Protein AF-A0A183NUN8-F1 (af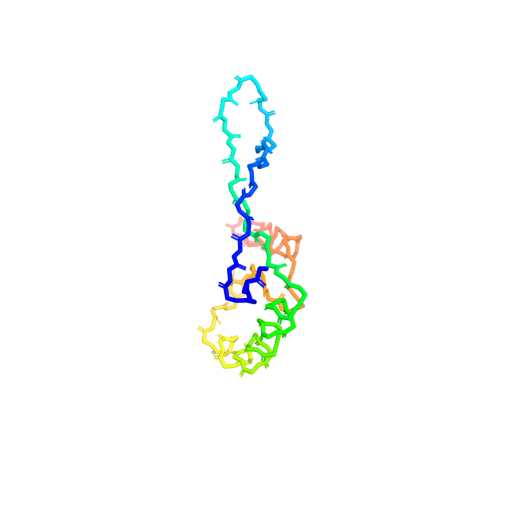db_monomer)

Radius of gyration: 18.59 Å; Cα contacts (8 Å, |Δi|>4): 48; chains: 1; bounding box: 41×39×44 Å

Organism: NCBI:txid31246

Structure (mmCIF, N/CA/C/O backbone):
data_AF-A0A183NUN8-F1
#
_entry.id   AF-A0A183NUN8-F1
#
loop_
_atom_site.group_PDB
_atom_site.id
_atom_site.type_symbol
_atom_site.label_atom_id
_atom_site.label_alt_id
_atom_site.label_comp_id
_atom_site.label_asym_id
_atom_site.label_entity_id
_atom_site.label_seq_id
_atom_site.pdbx_PDB_ins_code
_atom_site.Cartn_x
_atom_site.Cartn_y
_atom_site.Cartn_z
_atom_site.occupancy
_atom_site.B_iso_or_equiv
_atom_site.auth_seq_id
_atom_site.auth_comp_id
_atom_site.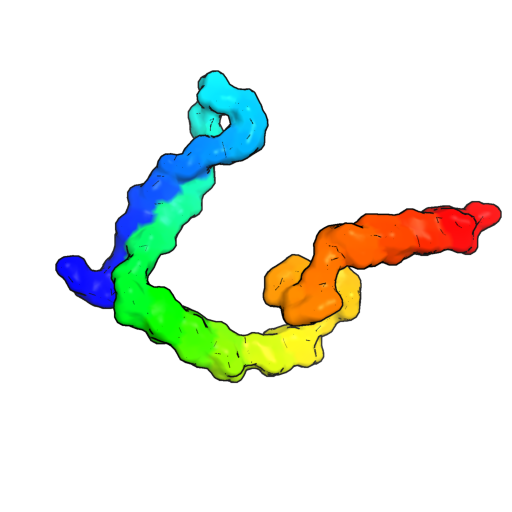auth_asym_id
_atom_site.auth_atom_id
_atom_site.pdbx_PDB_model_num
ATOM 1 N N . MET A 1 1 ? 19.021 3.131 -16.986 1.00 65.62 1 MET A N 1
ATOM 2 C CA . MET A 1 1 ? 18.581 2.628 -15.671 1.00 65.62 1 MET A CA 1
ATOM 3 C C . MET A 1 1 ? 18.134 1.206 -15.856 1.00 65.62 1 MET A C 1
ATOM 5 O O . MET A 1 1 ? 17.321 0.958 -16.744 1.00 65.62 1 MET A O 1
ATOM 9 N N . ASP A 1 2 ? 18.689 0.300 -15.064 1.00 88.56 2 ASP A N 1
ATOM 10 C CA . ASP A 1 2 ? 18.179 -1.064 -14.999 1.00 88.56 2 ASP A CA 1
ATOM 11 C C . ASP A 1 2 ? 16.772 -1.035 -14.368 1.00 88.56 2 ASP A C 1
ATOM 13 O O . ASP A 1 2 ? 16.488 -0.227 -13.484 1.00 88.56 2 ASP A O 1
ATOM 17 N N . TRP A 1 3 ? 15.854 -1.884 -14.827 1.00 90.75 3 TRP A N 1
ATOM 18 C CA . TRP A 1 3 ? 14.480 -1.929 -14.309 1.00 90.75 3 TRP A CA 1
ATOM 19 C C . TRP A 1 3 ? 14.415 -2.419 -12.857 1.00 90.75 3 TRP A C 1
ATOM 21 O O . TRP A 1 3 ? 13.404 -2.203 -12.185 1.00 90.75 3 TRP A O 1
ATOM 31 N N . LYS A 1 4 ? 15.500 -3.045 -12.390 1.00 88.56 4 LYS A N 1
ATOM 32 C CA . LYS A 1 4 ? 15.727 -3.485 -11.011 1.00 88.56 4 LYS A CA 1
ATOM 33 C C . LYS A 1 4 ? 16.162 -2.354 -10.074 1.00 88.56 4 LYS A C 1
ATOM 35 O O . LYS A 1 4 ? 16.125 -2.532 -8.860 1.00 88.56 4 LYS A O 1
ATOM 40 N N . GLU A 1 5 ? 16.567 -1.205 -10.612 1.00 92.62 5 GLU A N 1
ATOM 41 C CA . GLU A 1 5 ? 16.988 -0.045 -9.827 1.00 92.62 5 GLU A CA 1
ATOM 42 C C . GLU A 1 5 ? 15.807 0.891 -9.527 1.00 92.62 5 GLU A C 1
ATOM 44 O O . GLU A 1 5 ? 14.850 1.014 -10.299 1.00 92.62 5 GLU A O 1
ATOM 49 N N . GLY A 1 6 ? 15.887 1.584 -8.390 1.00 94.00 6 GLY A N 1
ATOM 50 C CA . GLY A 1 6 ? 14.928 2.608 -7.987 1.00 94.00 6 GLY A CA 1
ATOM 51 C C . GLY A 1 6 ? 15.628 3.894 -7.556 1.00 94.00 6 GLY A C 1
ATOM 52 O O . GLY A 1 6 ? 16.742 3.862 -7.038 1.00 94.00 6 GLY A O 1
ATOM 53 N N . TYR A 1 7 ? 14.967 5.034 -7.753 1.00 94.81 7 TYR A N 1
ATOM 54 C CA . TYR A 1 7 ? 15.496 6.348 -7.389 1.00 94.81 7 TYR A CA 1
ATOM 55 C C . TYR A 1 7 ? 14.921 6.823 -6.052 1.00 94.81 7 TYR A C 1
ATOM 57 O O . TYR A 1 7 ? 13.707 6.990 -5.921 1.00 94.81 7 TYR A O 1
ATOM 65 N N . LEU A 1 8 ? 15.780 7.040 -5.053 1.00 95.69 8 LEU A N 1
ATOM 66 C CA . LEU A 1 8 ? 15.364 7.498 -3.727 1.00 95.69 8 LEU A CA 1
ATOM 67 C C . LEU A 1 8 ? 15.136 9.016 -3.719 1.00 95.69 8 LEU A C 1
ATOM 69 O O . LEU A 1 8 ? 16.063 9.796 -3.918 1.00 95.69 8 LEU A O 1
ATOM 73 N N . VAL A 1 9 ? 13.912 9.430 -3.399 1.00 96.25 9 VAL A N 1
ATOM 74 C CA . VAL A 1 9 ? 13.510 10.834 -3.251 1.00 96.25 9 VAL A CA 1
ATOM 75 C C . VAL A 1 9 ? 13.092 11.097 -1.811 1.00 96.25 9 VAL A C 1
ATOM 77 O O . VAL A 1 9 ? 12.362 10.310 -1.213 1.00 96.25 9 VAL A O 1
ATOM 80 N N . LYS A 1 10 ? 13.529 12.224 -1.244 1.00 94.19 10 LYS A N 1
ATOM 81 C CA . LYS A 1 10 ? 13.088 12.683 0.079 1.00 94.19 10 LYS A CA 1
ATOM 82 C C . LYS A 1 10 ? 11.876 13.597 -0.078 1.00 94.19 10 LYS A C 1
ATOM 84 O O . LYS A 1 10 ? 11.982 14.647 -0.700 1.00 94.19 10 LYS A O 1
ATOM 89 N N . ILE A 1 11 ? 10.749 13.219 0.517 1.00 92.88 11 ILE A N 1
ATOM 90 C CA . ILE A 1 11 ? 9.540 14.044 0.602 1.00 92.88 11 ILE A CA 1
ATOM 91 C C . ILE A 1 11 ? 9.380 14.510 2.052 1.00 92.88 11 ILE A C 1
ATOM 93 O O . ILE A 1 11 ? 9.369 13.660 2.941 1.00 92.88 11 ILE A O 1
ATOM 97 N N . PRO A 1 12 ? 9.259 15.815 2.338 1.00 91.81 12 PRO A N 1
ATOM 98 C CA . PRO A 1 12 ? 9.038 16.286 3.705 1.00 91.81 12 PRO A CA 1
ATOM 99 C C . PRO A 1 12 ? 7.741 15.697 4.277 1.00 91.81 12 PRO A C 1
ATOM 101 O O . PRO A 1 12 ? 6.719 15.627 3.586 1.00 91.81 12 PRO A O 1
ATOM 104 N N . LYS A 1 13 ? 7.769 15.229 5.532 1.00 92.19 13 LYS A N 1
ATOM 105 C CA . LYS A 1 13 ? 6.543 14.743 6.182 1.00 92.19 13 LYS A CA 1
ATOM 106 C C . LYS A 1 13 ? 5.621 15.922 6.495 1.00 92.19 13 LYS A C 1
ATOM 108 O O . LYS A 1 13 ? 6.071 17.027 6.776 1.00 92.19 13 LYS A O 1
ATOM 113 N N . ARG A 1 14 ? 4.309 15.675 6.455 1.00 89.75 14 ARG A N 1
ATOM 114 C CA . ARG A 1 14 ? 3.307 16.663 6.878 1.00 89.75 14 ARG A CA 1
ATOM 115 C C . ARG A 1 14 ? 3.515 16.995 8.363 1.00 89.75 14 ARG A C 1
ATOM 117 O O . ARG A 1 14 ? 3.671 16.077 9.164 1.00 89.75 14 ARG A O 1
ATOM 124 N N . GLY A 1 15 ? 3.468 18.280 8.710 1.00 86.56 15 GLY A N 1
ATOM 125 C CA . GLY A 1 15 ? 3.691 18.782 10.065 1.00 86.56 15 GLY A CA 1
ATOM 126 C C . GLY A 1 15 ? 4.590 20.016 10.048 1.00 86.56 15 GLY A C 1
ATOM 127 O O . GLY A 1 15 ? 4.579 20.781 9.087 1.00 86.56 15 GLY A O 1
ATOM 128 N N . ASP A 1 16 ? 5.368 20.193 11.108 1.00 81.06 16 ASP A N 1
ATOM 129 C CA . ASP A 1 16 ? 6.358 21.262 11.214 1.00 81.06 16 ASP A CA 1
ATOM 130 C C . ASP A 1 16 ? 7.532 21.0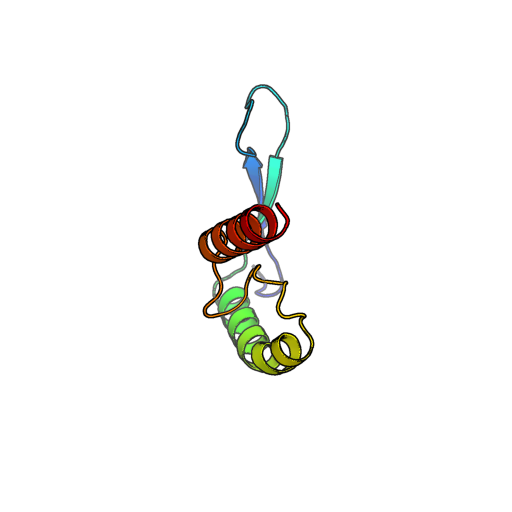33 10.243 1.00 81.06 16 ASP A C 1
ATOM 132 O O . ASP A 1 16 ? 8.377 20.165 10.465 1.00 81.06 16 ASP A O 1
ATOM 136 N N . LEU A 1 17 ? 7.578 21.830 9.170 1.00 79.75 17 LEU A N 1
ATOM 137 C CA . LEU A 1 17 ? 8.590 21.744 8.110 1.00 79.75 17 LEU A CA 1
ATOM 138 C C . LEU A 1 17 ? 9.960 22.305 8.520 1.00 79.75 17 LEU A C 1
ATOM 140 O O . LEU A 1 17 ? 10.936 22.108 7.797 1.00 79.75 17 LEU A O 1
ATOM 144 N N . SER A 1 18 ? 10.054 23.002 9.659 1.00 80.31 18 SER A N 1
ATOM 145 C CA . SER A 1 18 ? 11.343 23.458 10.196 1.00 80.31 18 SER A CA 1
ATOM 146 C C . SER A 1 18 ? 12.180 22.287 10.725 1.00 80.31 18 SER A C 1
ATOM 148 O O . SER A 1 18 ? 13.414 22.342 10.743 1.00 80.31 18 SER A O 1
ATOM 150 N N . LYS A 1 19 ? 11.519 21.182 11.091 1.00 80.62 19 LYS A N 1
ATOM 151 C CA . LYS A 1 19 ? 12.169 19.927 11.460 1.00 80.62 19 LYS A CA 1
ATOM 152 C C . LYS A 1 19 ? 12.628 19.203 10.199 1.00 80.62 19 LYS A C 1
ATOM 154 O O . LYS A 1 19 ? 11.882 19.054 9.236 1.00 80.62 19 LYS A O 1
ATOM 159 N N . ARG A 1 20 ? 13.857 18.675 10.218 1.00 82.94 20 ARG A N 1
ATOM 160 C CA . ARG A 1 20 ? 14.419 17.850 9.131 1.00 82.94 20 ARG A CA 1
ATOM 161 C C . ARG A 1 20 ? 13.814 16.435 9.100 1.00 82.94 20 ARG A C 1
ATOM 163 O O . ARG A 1 20 ? 14.553 15.455 9.041 1.00 82.94 20 ARG A O 1
ATOM 170 N N . ASP A 1 21 ? 12.488 16.317 9.151 1.00 90.19 21 ASP A N 1
ATOM 171 C CA . ASP A 1 21 ? 11.780 15.040 9.066 1.00 90.19 21 ASP A CA 1
ATOM 172 C C . ASP A 1 21 ? 11.285 14.786 7.635 1.00 90.19 21 ASP A C 1
ATOM 174 O O . ASP A 1 21 ? 10.396 15.460 7.108 1.00 90.19 21 ASP A O 1
ATOM 178 N N . TYR A 1 22 ? 11.885 13.788 6.993 1.00 91.81 22 TYR A N 1
ATOM 179 C CA . TYR A 1 22 ? 11.609 13.425 5.610 1.00 91.81 22 TYR A CA 1
ATOM 180 C C . TYR A 1 22 ? 11.184 11.962 5.518 1.00 91.81 22 TYR A C 1
ATOM 182 O O . TYR A 1 22 ? 11.656 11.088 6.243 1.00 91.81 22 TYR A O 1
ATOM 190 N N . ARG A 1 23 ? 10.305 11.682 4.565 1.00 92.31 23 ARG A N 1
ATOM 191 C CA . ARG A 1 23 ? 9.947 10.349 4.101 1.00 92.31 23 ARG A CA 1
ATOM 192 C C . ARG A 1 23 ? 10.720 10.056 2.821 1.00 92.31 23 ARG A C 1
ATOM 194 O O . ARG A 1 23 ? 10.510 10.718 1.809 1.00 92.31 23 ARG A O 1
ATOM 201 N N . GLY A 1 24 ? 11.598 9.060 2.860 1.00 94.62 24 GLY A N 1
ATOM 202 C CA . GLY A 1 24 ? 12.167 8.497 1.639 1.00 94.62 24 GLY A CA 1
ATOM 203 C C . GLY A 1 24 ? 11.091 7.735 0.866 1.00 94.62 24 GLY A C 1
ATOM 204 O O . GLY A 1 24 ? 10.398 6.904 1.451 1.00 94.62 24 GLY A O 1
ATOM 205 N N . ILE A 1 25 ? 10.941 8.014 -0.425 1.00 96.62 25 ILE A N 1
ATOM 206 C CA . ILE A 1 25 ? 10.181 7.179 -1.356 1.00 96.62 25 ILE A CA 1
ATOM 207 C C . ILE A 1 25 ? 11.112 6.686 -2.459 1.00 96.62 25 ILE A C 1
ATOM 209 O O . ILE A 1 25 ? 11.957 7.435 -2.944 1.00 96.62 25 ILE A O 1
ATOM 213 N N . THR A 1 26 ? 10.949 5.434 -2.870 1.00 95.94 26 THR A N 1
ATOM 214 C CA . THR A 1 26 ? 11.685 4.881 -4.009 1.00 95.94 26 THR A CA 1
ATOM 215 C C . THR A 1 26 ? 10.806 4.951 -5.248 1.00 95.94 26 THR A C 1
ATOM 217 O O . THR A 1 26 ? 9.746 4.327 -5.308 1.00 95.94 26 THR A O 1
ATOM 220 N N . LEU A 1 27 ? 11.238 5.711 -6.251 1.00 95.88 27 LEU A N 1
ATOM 221 C CA . LEU A 1 27 ? 10.597 5.764 -7.557 1.00 95.88 27 LEU A CA 1
ATOM 222 C C . LEU A 1 27 ? 11.116 4.623 -8.427 1.00 95.88 27 LEU A C 1
ATOM 224 O O . LEU A 1 27 ? 12.301 4.558 -8.745 1.00 95.88 27 LEU A O 1
ATOM 228 N N . LEU A 1 28 ? 10.209 3.733 -8.818 1.00 95.69 28 LEU A N 1
ATOM 229 C CA . LEU A 1 28 ? 10.504 2.642 -9.740 1.00 95.69 28 LEU A CA 1
ATOM 230 C C . LEU A 1 28 ? 10.325 3.083 -11.193 1.00 95.69 28 LEU A C 1
ATOM 232 O O . LEU A 1 28 ? 9.468 3.920 -11.504 1.00 95.69 28 LEU A O 1
ATOM 236 N N . SER A 1 29 ? 11.085 2.448 -12.083 1.00 95.62 29 SER A N 1
ATOM 237 C CA . SER A 1 29 ? 10.851 2.496 -13.526 1.00 95.62 29 SER A CA 1
ATOM 238 C C . SER A 1 29 ? 9.436 2.005 -13.883 1.00 95.62 29 SER A C 1
ATOM 240 O O . SER A 1 29 ? 8.799 1.282 -13.110 1.00 95.62 29 SER A O 1
ATOM 242 N N . ILE A 1 30 ? 8.925 2.378 -15.063 1.00 95.75 30 ILE A N 1
ATOM 243 C CA . ILE A 1 30 ? 7.609 1.909 -15.533 1.00 95.75 30 ILE A CA 1
ATOM 244 C C . ILE A 1 30 ? 7.537 0.367 -15.545 1.00 95.75 30 ILE A C 1
ATOM 246 O O . ILE A 1 30 ? 6.594 -0.161 -14.949 1.00 95.75 30 ILE A O 1
ATOM 250 N N . PRO A 1 31 ? 8.525 -0.373 -16.099 1.00 96.19 31 PRO A N 1
ATOM 251 C CA . PRO A 1 31 ? 8.522 -1.836 -16.032 1.00 96.19 31 PRO A CA 1
ATOM 252 C C . PRO A 1 31 ? 8.501 -2.377 -14.597 1.00 96.19 31 PRO A C 1
ATOM 254 O O . PRO A 1 31 ? 7.741 -3.299 -14.309 1.00 96.19 31 PRO A O 1
ATOM 257 N N . GLY A 1 32 ? 9.255 -1.770 -13.672 1.00 95.69 32 GLY A N 1
ATOM 258 C CA . GLY A 1 32 ? 9.250 -2.159 -12.258 1.00 95.69 32 GLY A CA 1
ATOM 259 C C . GLY A 1 32 ? 7.882 -1.978 -11.587 1.00 95.69 32 GLY A C 1
ATOM 260 O O . GLY A 1 32 ? 7.436 -2.848 -10.841 1.00 95.69 32 GLY A O 1
ATOM 261 N N . LYS A 1 33 ? 7.157 -0.893 -11.899 1.00 96.06 33 LYS A N 1
ATOM 262 C CA . LYS A 1 33 ? 5.783 -0.677 -11.404 1.00 96.06 33 LYS A CA 1
ATOM 263 C C . LYS A 1 33 ? 4.807 -1.722 -11.944 1.00 96.06 33 LYS A C 1
ATOM 265 O O . LYS A 1 33 ? 3.997 -2.243 -11.178 1.00 96.06 33 LYS A O 1
ATOM 270 N N . VAL A 1 34 ? 4.891 -2.036 -13.239 1.00 97.12 34 VAL A N 1
ATOM 271 C CA . VAL A 1 34 ? 4.048 -3.063 -13.875 1.00 97.12 34 VAL A CA 1
ATOM 272 C C . VAL A 1 34 ? 4.320 -4.430 -13.252 1.00 97.12 34 VAL A C 1
ATOM 274 O O . VAL A 1 34 ? 3.383 -5.108 -12.834 1.00 97.12 34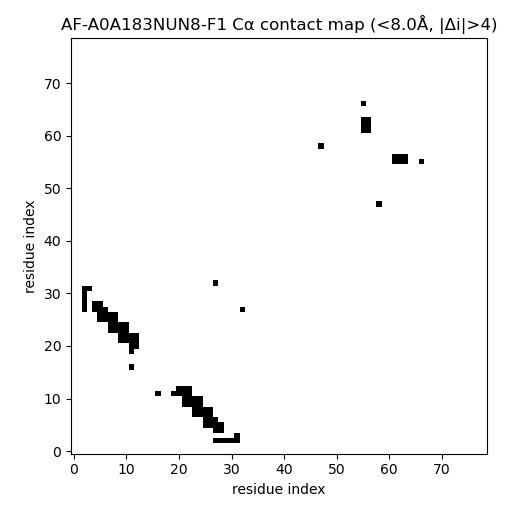 VAL A O 1
ATOM 277 N N . PHE A 1 35 ? 5.592 -4.806 -13.109 1.00 96.12 35 PHE A N 1
ATOM 278 C CA . PHE A 1 35 ? 5.990 -6.064 -12.482 1.00 96.12 35 PHE A CA 1
ATOM 279 C C . PHE A 1 35 ? 5.471 -6.181 -11.042 1.00 96.12 35 PHE A C 1
ATOM 281 O O . PHE A 1 35 ? 4.832 -7.175 -10.695 1.00 96.12 35 PHE A O 1
ATOM 288 N N . ASN A 1 36 ? 5.637 -5.133 -10.230 1.00 96.12 36 ASN A N 1
ATOM 289 C CA . ASN A 1 36 ? 5.110 -5.110 -8.866 1.00 96.12 36 ASN A CA 1
ATOM 290 C C . ASN A 1 36 ? 3.585 -5.243 -8.821 1.00 96.12 36 ASN A C 1
ATOM 292 O O . ASN A 1 36 ? 3.063 -5.920 -7.937 1.00 96.12 36 ASN A O 1
ATOM 296 N N . ARG A 1 37 ? 2.854 -4.647 -9.774 1.00 97.44 37 ARG A N 1
ATOM 297 C CA . ARG A 1 37 ? 1.395 -4.808 -9.845 1.00 97.44 37 ARG A CA 1
ATOM 298 C C . ARG A 1 37 ? 0.996 -6.246 -10.168 1.00 97.44 37 ARG A C 1
ATOM 300 O O . ARG A 1 37 ? 0.051 -6.752 -9.570 1.00 97.44 37 ARG A O 1
ATOM 307 N N . VAL A 1 38 ? 1.718 -6.908 -11.071 1.00 98.25 38 VAL A N 1
ATOM 308 C CA . VAL A 1 38 ? 1.495 -8.325 -11.388 1.00 98.25 38 VAL A CA 1
ATOM 309 C C . VAL A 1 38 ? 1.739 -9.203 -10.158 1.00 98.25 38 VAL A C 1
ATOM 311 O O . VAL A 1 38 ? 0.927 -10.080 -9.874 1.00 98.25 38 VAL A O 1
ATOM 314 N N . LEU A 1 39 ? 2.815 -8.956 -9.403 1.00 97.88 39 LEU A N 1
ATOM 315 C CA . LEU A 1 39 ? 3.084 -9.676 -8.155 1.00 97.88 39 LEU A CA 1
ATOM 316 C C . LEU A 1 39 ? 1.990 -9.442 -7.110 1.00 97.88 39 LEU A C 1
ATOM 318 O O . LEU A 1 39 ? 1.465 -10.406 -6.559 1.00 97.88 39 LEU A O 1
ATOM 322 N N . LEU A 1 40 ? 1.608 -8.184 -6.876 1.00 97.38 40 LEU A N 1
ATOM 323 C CA . LEU A 1 40 ? 0.541 -7.836 -5.937 1.00 97.38 40 LEU A CA 1
ATOM 324 C C . LEU A 1 40 ? -0.761 -8.563 -6.283 1.00 97.38 40 LEU A C 1
ATOM 326 O O . LEU A 1 40 ? -1.342 -9.205 -5.418 1.00 97.38 40 LEU A O 1
ATOM 330 N N . ASN A 1 41 ? -1.187 -8.519 -7.548 1.00 97.50 41 ASN A N 1
ATOM 331 C CA . ASN A 1 41 ? -2.424 -9.164 -7.989 1.00 97.50 41 ASN A CA 1
ATOM 332 C C . ASN A 1 41 ? -2.411 -10.690 -7.785 1.00 97.50 41 ASN A C 1
ATOM 334 O O . ASN A 1 41 ? -3.469 -11.273 -7.595 1.00 97.50 41 ASN A O 1
ATOM 338 N N . ARG A 1 42 ? -1.239 -11.338 -7.818 1.00 98.12 42 ARG A N 1
ATOM 339 C CA . ARG A 1 42 ? -1.112 -12.784 -7.564 1.00 98.12 42 ARG A CA 1
ATOM 340 C C . ARG A 1 42 ? -1.161 -13.144 -6.084 1.00 98.12 42 ARG A C 1
ATOM 342 O O . ARG A 1 42 ? -1.557 -14.252 -5.750 1.00 98.12 42 ARG A O 1
ATOM 349 N N . MET A 1 43 ? -0.708 -12.245 -5.213 1.00 97.25 43 MET A N 1
ATOM 350 C CA . MET A 1 43 ? -0.588 -12.512 -3.777 1.00 97.25 43 MET A CA 1
ATOM 351 C C . MET A 1 43 ? -1.753 -11.949 -2.962 1.00 97.25 43 MET A C 1
ATOM 353 O O . MET A 1 43 ? -1.957 -12.404 -1.840 1.00 97.25 43 MET A O 1
ATOM 357 N N . LYS A 1 44 ? -2.494 -10.962 -3.489 1.00 95.94 44 LYS A N 1
ATOM 358 C CA . LYS A 1 44 ? -3.451 -10.181 -2.694 1.00 95.94 44 LYS A CA 1
ATOM 359 C C . LYS A 1 44 ? -4.523 -11.043 -2.024 1.00 95.94 44 LYS A C 1
ATOM 361 O O . LYS A 1 44 ? -4.713 -10.882 -0.830 1.00 95.94 44 LYS A O 1
ATOM 366 N N . ASP A 1 45 ? -5.126 -11.997 -2.731 1.00 95.88 45 ASP A N 1
ATOM 367 C CA . ASP A 1 45 ? -6.235 -12.796 -2.187 1.00 95.88 45 ASP A CA 1
ATOM 368 C C . ASP A 1 45 ? -5.743 -13.773 -1.108 1.00 95.88 45 ASP A C 1
ATOM 370 O O . ASP A 1 45 ? -6.366 -13.937 -0.062 1.00 95.88 45 ASP A O 1
ATOM 374 N N . ALA A 1 46 ? -4.566 -14.371 -1.325 1.00 96.56 46 ALA A N 1
ATOM 375 C CA . ALA A 1 46 ? -3.930 -15.249 -0.346 1.00 96.56 46 ALA A CA 1
ATOM 376 C C . ALA A 1 46 ? -3.504 -14.488 0.919 1.00 96.56 46 ALA A C 1
ATOM 378 O O . ALA A 1 46 ? -3.632 -15.011 2.025 1.00 96.56 46 ALA A O 1
ATOM 379 N N . ALA A 1 47 ? -3.004 -13.258 0.765 1.00 94.88 47 ALA A N 1
ATOM 380 C CA . ALA A 1 47 ? -2.688 -12.394 1.893 1.00 94.88 47 ALA A CA 1
ATOM 381 C C . ALA A 1 47 ? -3.964 -11.971 2.633 1.00 94.88 47 ALA A C 1
ATOM 383 O O . ALA A 1 47 ? -4.010 -12.067 3.856 1.00 94.88 47 ALA A O 1
ATOM 384 N N . ASP A 1 48 ? -5.003 -11.557 1.904 1.00 95.31 48 ASP A N 1
ATOM 385 C CA . ASP A 1 48 ? -6.271 -11.086 2.464 1.00 95.31 48 ASP A CA 1
ATOM 386 C C . ASP A 1 48 ? -6.951 -12.151 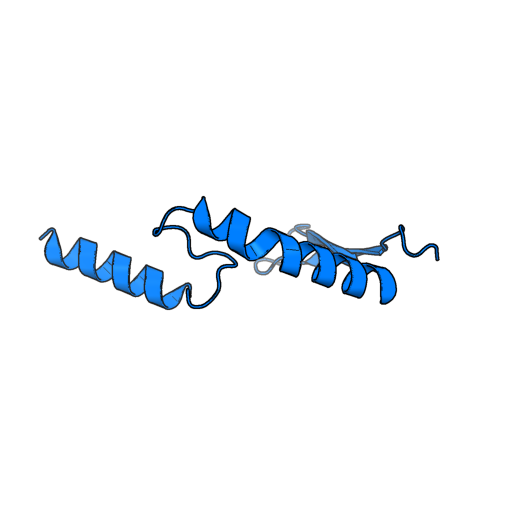3.333 1.00 95.31 48 ASP A C 1
ATOM 388 O O . ASP A 1 48 ? -7.391 -11.847 4.442 1.00 95.31 48 ASP A O 1
ATOM 392 N N . ALA A 1 49 ? -6.912 -13.414 2.895 1.00 95.81 49 ALA A N 1
ATOM 393 C CA . ALA A 1 49 ? -7.435 -14.561 3.636 1.00 95.81 49 ALA A CA 1
ATOM 394 C C . ALA A 1 49 ? -6.747 -14.806 4.995 1.00 95.81 49 ALA A C 1
ATOM 396 O O . ALA A 1 49 ? -7.304 -15.493 5.849 1.00 95.81 49 ALA A O 1
ATOM 397 N N . GLN A 1 50 ? -5.541 -14.268 5.211 1.00 96.19 50 GLN A N 1
ATOM 398 C CA . GLN A 1 50 ? -4.813 -14.387 6.480 1.00 96.19 50 GLN A CA 1
ATOM 399 C C . GLN A 1 50 ? -4.933 -13.140 7.368 1.00 96.19 50 GLN A C 1
ATOM 401 O O . GLN A 1 50 ? -4.525 -13.168 8.533 1.00 96.19 50 GLN A O 1
ATOM 406 N N . LEU A 1 51 ? -5.462 -12.029 6.846 1.00 95.38 51 LEU A N 1
ATOM 407 C CA . LEU A 1 51 ? -5.584 -10.782 7.595 1.00 95.38 51 LEU A CA 1
ATOM 408 C C . LEU A 1 51 ? -6.814 -10.797 8.506 1.00 95.38 51 LEU A C 1
ATOM 410 O O . LEU A 1 51 ? -7.900 -11.221 8.127 1.00 95.38 51 LEU A O 1
ATOM 414 N N . ARG A 1 52 ? -6.655 -10.243 9.712 1.00 95.00 52 ARG A N 1
ATOM 415 C CA . ARG A 1 52 ? -7.767 -10.044 10.651 1.00 95.00 52 ARG A CA 1
ATOM 416 C C . ARG A 1 52 ? -8.794 -9.069 10.087 1.00 95.00 52 ARG A C 1
ATOM 418 O O . ARG A 1 52 ? -8.426 -8.086 9.443 1.00 95.00 52 ARG A O 1
ATOM 425 N N . ASP A 1 53 ? -10.060 -9.251 10.442 1.00 91.75 53 ASP A N 1
ATOM 426 C CA . ASP A 1 53 ? -11.129 -8.334 10.035 1.00 91.75 53 ASP A CA 1
ATOM 427 C C . ASP A 1 53 ? -10.989 -6.923 10.610 1.00 91.75 53 ASP A C 1
ATOM 429 O O . ASP A 1 53 ? -11.492 -5.962 10.046 1.00 91.75 53 ASP A O 1
ATOM 433 N N . GLN A 1 54 ? -10.264 -6.742 11.706 1.00 92.06 54 GLN A N 1
ATOM 434 C CA . GLN A 1 54 ? -9.995 -5.411 12.246 1.00 92.06 54 GLN A CA 1
ATOM 435 C C . GLN A 1 54 ? -8.879 -4.681 11.484 1.00 92.06 54 GLN A C 1
ATOM 437 O O . GLN A 1 54 ? -8.660 -3.497 11.718 1.00 92.06 54 GLN A O 1
ATOM 442 N N . GLN A 1 55 ? -8.153 -5.347 10.580 1.00 93.06 55 GLN A N 1
ATOM 443 C CA . GLN A 1 55 ? -7.173 -4.692 9.717 1.00 93.06 55 GLN A CA 1
ATOM 444 C C . GLN A 1 55 ? -7.883 -4.121 8.484 1.00 93.06 55 GLN A C 1
ATOM 446 O O . GLN A 1 55 ? -8.459 -4.885 7.714 1.00 93.06 55 GLN A O 1
ATOM 451 N N . ALA A 1 56 ? -7.812 -2.803 8.269 1.00 92.25 56 ALA A N 1
ATOM 452 C CA . ALA A 1 56 ? -8.351 -2.136 7.070 1.00 92.25 56 ALA A CA 1
ATOM 453 C C . ALA A 1 56 ? -7.274 -1.540 6.161 1.00 92.25 56 ALA A C 1
ATOM 455 O O . ALA A 1 56 ? -7.539 -1.263 4.994 1.00 92.25 56 ALA A O 1
ATOM 456 N N . GLY A 1 57 ? -6.065 -1.314 6.680 1.00 94.38 57 GLY A N 1
ATOM 457 C CA . GLY A 1 57 ? -5.005 -0.676 5.908 1.00 94.38 57 GLY A CA 1
ATOM 458 C C . GLY A 1 57 ? -4.686 -1.466 4.640 1.00 94.38 57 GLY A C 1
ATOM 459 O O . GLY A 1 57 ? -4.358 -2.646 4.721 1.00 94.38 57 GLY A O 1
ATOM 460 N N . PHE A 1 58 ? -4.748 -0.795 3.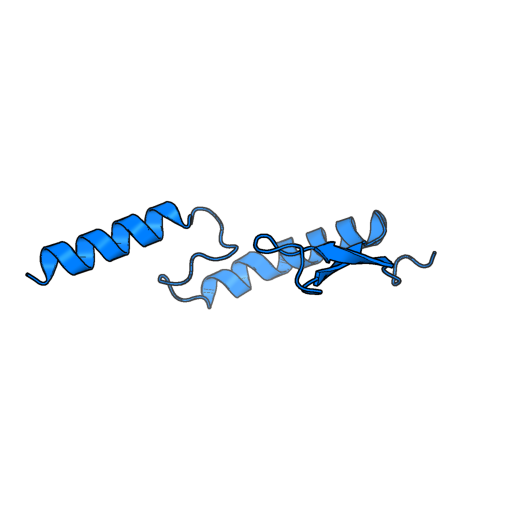486 1.00 92.06 58 PHE A N 1
ATOM 461 C CA . PHE A 1 58 ? -4.408 -1.356 2.170 1.00 92.06 58 PHE A CA 1
ATOM 462 C C . PHE A 1 58 ? -5.262 -2.554 1.723 1.00 92.06 58 PHE A C 1
ATOM 464 O O . PHE A 1 58 ? -4.824 -3.313 0.860 1.00 92.06 58 PHE A O 1
ATOM 471 N N . ARG A 1 59 ? -6.469 -2.715 2.277 1.00 93.69 59 ARG A N 1
ATOM 472 C CA . ARG A 1 59 ? -7.422 -3.747 1.856 1.00 93.69 59 ARG A CA 1
ATOM 473 C C . ARG A 1 59 ? -8.511 -3.165 0.965 1.00 93.69 59 ARG A C 1
ATOM 475 O O . ARG A 1 59 ? -8.873 -1.996 1.086 1.00 93.69 59 ARG A O 1
ATOM 482 N N . GLU A 1 60 ? -8.994 -3.998 0.056 1.00 92.50 60 GLU A N 1
ATOM 483 C CA . GLU A 1 60 ? -10.148 -3.693 -0.788 1.00 92.50 60 GLU A CA 1
ATOM 484 C C . GLU A 1 60 ? -11.396 -3.532 0.100 1.00 92.50 60 GLU A C 1
ATOM 486 O O . GLU A 1 60 ? -11.501 -4.178 1.142 1.00 92.50 60 GLU A O 1
ATOM 491 N N . ASP A 1 61 ? -12.280 -2.601 -0.263 1.00 93.00 61 ASP A N 1
ATOM 492 C CA . ASP A 1 61 ? -13.554 -2.318 0.421 1.00 93.00 61 ASP A CA 1
ATOM 493 C C . ASP A 1 61 ? -13.479 -1.946 1.914 1.00 93.00 61 ASP A C 1
ATOM 495 O O . ASP A 1 61 ? -14.473 -2.026 2.635 1.00 93.00 61 ASP A O 1
ATOM 499 N N . ARG A 1 62 ? -12.314 -1.502 2.405 1.00 93.06 62 ARG A N 1
ATOM 500 C CA . ARG A 1 62 ? -12.140 -1.055 3.797 1.00 93.06 62 ARG A CA 1
ATOM 501 C C . ARG A 1 62 ? -11.521 0.339 3.855 1.00 93.06 62 ARG A C 1
ATOM 503 O O . ARG A 1 62 ? -10.454 0.576 3.288 1.00 93.06 62 ARG A O 1
ATOM 510 N N . SER A 1 63 ? -12.153 1.267 4.578 1.00 94.50 63 SER A N 1
ATOM 511 C CA . SER A 1 63 ? -11.653 2.638 4.737 1.00 94.50 63 SER A CA 1
ATOM 512 C C . SER A 1 63 ? -11.350 3.017 6.191 1.00 94.50 63 SER A C 1
ATOM 514 O O . SER A 1 63 ? -11.833 2.410 7.147 1.00 94.50 63 SER A O 1
ATOM 516 N N . CYS A 1 64 ? -10.544 4.071 6.366 1.00 95.19 64 CYS A N 1
ATOM 517 C CA . CYS A 1 64 ? -10.274 4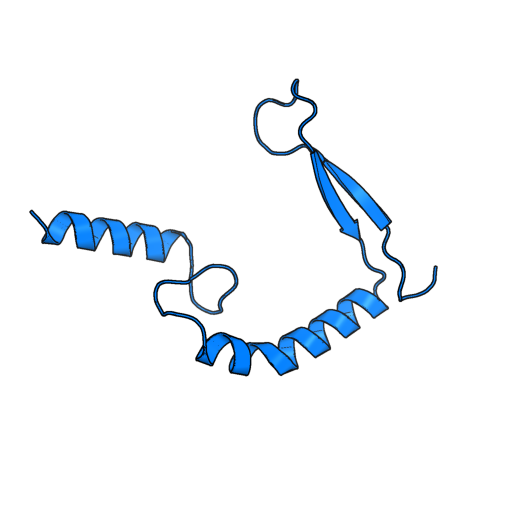.660 7.683 1.00 95.19 64 CYS A CA 1
ATOM 518 C C . CYS A 1 64 ? -11.566 5.167 8.348 1.00 95.19 64 CYS A C 1
ATOM 520 O O . CYS A 1 64 ? -11.757 5.005 9.551 1.00 95.19 64 CYS A O 1
ATOM 522 N N . THR A 1 65 ? -12.478 5.736 7.557 1.00 96.12 65 THR A N 1
ATOM 523 C CA . THR A 1 65 ? -13.761 6.252 8.044 1.00 96.12 65 THR A CA 1
ATOM 524 C C . THR A 1 65 ? -14.630 5.140 8.624 1.00 96.12 65 THR A C 1
ATOM 526 O O . THR A 1 65 ? -15.178 5.313 9.712 1.00 96.12 65 THR A O 1
ATOM 529 N N . ASP A 1 66 ? -14.692 3.981 7.960 1.00 93.31 66 ASP A N 1
ATOM 530 C CA . ASP A 1 66 ? -15.463 2.824 8.442 1.00 93.31 66 ASP A CA 1
ATOM 531 C C . ASP A 1 66 ? -14.927 2.321 9.786 1.00 93.31 66 ASP A C 1
ATOM 533 O O . ASP A 1 66 ? -15.695 1.975 10.687 1.00 93.31 66 ASP A O 1
ATOM 537 N N . GLN A 1 67 ? -13.602 2.336 9.967 1.00 94.44 67 GLN A N 1
ATOM 538 C CA . GLN A 1 67 ? -12.980 1.964 11.237 1.00 94.44 67 GLN A CA 1
ATOM 539 C C . GLN A 1 67 ? -13.268 2.962 12.357 1.00 94.44 67 GLN A C 1
ATOM 541 O O . GLN A 1 67 ? -13.534 2.542 13.481 1.00 94.44 67 GLN A O 1
ATOM 546 N N . ILE A 1 68 ? -13.249 4.267 12.066 1.00 96.62 68 ILE A N 1
ATOM 547 C CA . ILE A 1 68 ? -13.615 5.301 13.045 1.00 96.62 68 ILE A CA 1
ATOM 548 C C . ILE A 1 68 ? -15.077 5.127 13.470 1.00 96.62 68 ILE A C 1
ATOM 550 O O . ILE A 1 68 ? -15.372 5.170 14.663 1.00 96.62 68 ILE A O 1
ATOM 554 N N . ALA A 1 69 ? -15.983 4.886 12.518 1.00 96.12 69 ALA A N 1
ATOM 555 C CA . ALA A 1 69 ? -17.391 4.626 12.808 1.00 96.12 69 ALA A CA 1
ATOM 556 C C . ALA A 1 69 ? -17.576 3.349 13.645 1.00 96.12 69 ALA A C 1
ATOM 558 O O . ALA A 1 69 ? -18.302 3.357 14.635 1.00 96.12 69 ALA A O 1
ATOM 559 N N . THR A 1 70 ? -16.860 2.275 13.304 1.00 95.06 70 THR A N 1
ATOM 560 C CA . THR A 1 70 ? -16.879 1.020 14.070 1.00 95.06 70 THR A CA 1
ATOM 561 C C . THR A 1 70 ? -16.402 1.238 15.506 1.00 95.06 70 THR A C 1
ATOM 563 O O . THR A 1 70 ? -17.069 0.813 16.445 1.00 95.06 70 THR A O 1
ATOM 566 N N . LEU A 1 71 ? -15.279 1.940 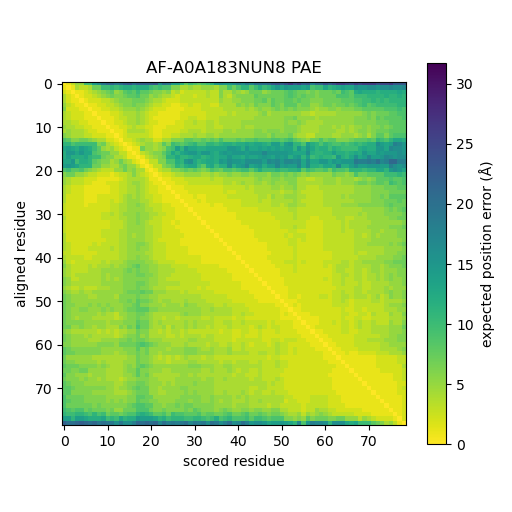15.693 1.00 95.62 71 LEU A N 1
ATOM 567 C CA . LEU A 1 71 ? -14.747 2.259 17.018 1.00 95.62 71 LEU A CA 1
ATOM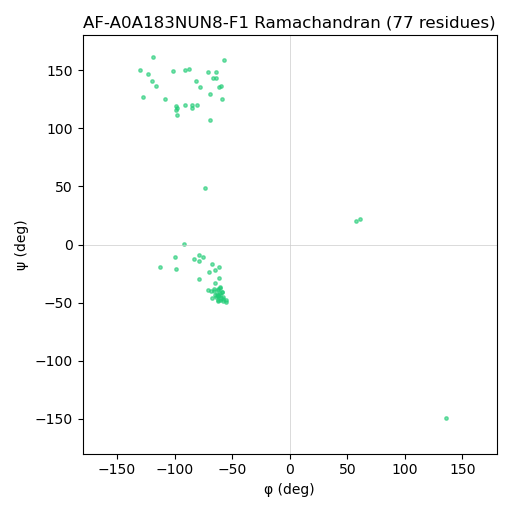 568 C C . LEU A 1 71 ? -15.740 3.090 17.835 1.00 95.62 71 LEU A C 1
ATOM 570 O O . LEU A 1 71 ? -15.958 2.804 19.009 1.00 95.62 71 LEU A O 1
ATOM 574 N N . ARG A 1 72 ? -16.362 4.091 17.206 1.00 97.62 72 ARG A N 1
ATOM 575 C CA . ARG A 1 72 ? -17.391 4.916 17.836 1.00 97.62 72 ARG A CA 1
ATOM 576 C C . ARG A 1 72 ? -18.563 4.067 18.332 1.00 97.62 72 ARG A C 1
ATOM 578 O O . ARG A 1 72 ? -18.925 4.192 19.495 1.00 97.62 72 ARG A O 1
ATOM 585 N N . ASN A 1 73 ? -19.088 3.172 17.496 1.00 97.31 73 ASN A N 1
ATOM 586 C CA . ASN A 1 73 ? -20.191 2.284 17.873 1.00 97.31 73 ASN A CA 1
ATOM 587 C C . ASN A 1 73 ? -19.819 1.370 19.049 1.00 97.31 73 ASN A C 1
ATOM 589 O O . ASN A 1 73 ? -20.623 1.196 19.958 1.00 97.31 73 ASN A O 1
ATOM 593 N N . ILE A 1 74 ? -18.602 0.813 19.059 1.00 96.56 74 ILE A N 1
ATOM 594 C CA . ILE A 1 74 ? -18.119 -0.021 20.172 1.00 96.56 74 ILE A CA 1
ATOM 595 C C . ILE A 1 74 ? -18.119 0.778 21.478 1.00 96.56 74 ILE A C 1
ATOM 597 O O . ILE A 1 74 ? -18.591 0.278 22.497 1.00 96.56 74 ILE A O 1
ATOM 601 N N . VAL A 1 75 ? -17.610 2.013 21.453 1.00 97.88 75 VAL A N 1
ATOM 602 C CA . VAL A 1 75 ? -17.581 2.886 22.634 1.00 97.88 75 VAL A CA 1
ATOM 603 C C . VAL A 1 75 ? -18.998 3.233 23.095 1.00 97.88 75 VAL A C 1
ATOM 605 O O . VAL A 1 75 ? -19.277 3.121 24.282 1.00 97.88 75 VAL A O 1
ATOM 608 N N . GLU A 1 76 ? -19.896 3.600 22.178 1.00 97.31 76 GLU A N 1
ATOM 609 C CA . GLU A 1 76 ? -21.288 3.959 22.492 1.00 97.31 76 GLU A CA 1
ATOM 610 C C . GLU A 1 76 ? -22.100 2.780 23.056 1.00 97.31 76 GLU A C 1
ATOM 612 O O . GLU A 1 76 ? -22.947 2.993 23.914 1.00 97.31 76 GLU A O 1
ATOM 617 N N . GLN A 1 77 ? -21.831 1.545 22.620 1.00 96.62 77 GLN A N 1
ATOM 618 C CA . GLN A 1 77 ? -22.496 0.330 23.121 1.00 96.62 77 GLN A CA 1
ATOM 619 C C . GLN A 1 77 ? -21.897 -0.222 24.423 1.00 96.62 77 GLN A C 1
ATOM 621 O O . GLN A 1 77 ? -22.473 -1.125 25.025 1.00 96.62 77 GLN A O 1
ATOM 626 N N . SER A 1 78 ? -20.722 0.266 24.827 1.00 92.56 78 SER A N 1
ATOM 627 C CA . SER A 1 78 ? -20.035 -0.166 26.054 1.00 92.56 78 SER A CA 1
ATOM 628 C C . SER A 1 78 ? -20.388 0.692 27.276 1.00 92.56 78 SER A C 1
ATOM 630 O O . SER A 1 78 ? -19.834 0.465 28.353 1.00 92.56 78 SER A O 1
ATOM 632 N N . ILE A 1 79 ? -21.258 1.689 27.096 1.00 81.31 79 ILE A N 1
ATOM 633 C CA . ILE A 1 79 ? -21.806 2.583 28.128 1.00 81.31 79 ILE A CA 1
ATOM 634 C C . ILE A 1 79 ? -23.228 2.124 28.443 1.00 81.31 79 ILE A C 1
ATOM 636 O O . ILE A 1 79 ? -23.557 2.061 29.648 1.00 81.31 79 ILE A O 1
#

Secondary structure (DSSP, 8-state):
--TT-EEEEEEEPSS-TTS--EEEEEEEPHHHHHHHHHHHHHHHHHHHTTS-TT--TT-TT--HHHHHHHHHHHHHHT-

Nearest PDB structures (foldseek):
  4v5o-assembly2_BZ  TM=3.475E-01  e=6.573E-01  Tetrahymena thermophila
  6zj3-assembly1_SY  TM=3.537E-01  e=1.673E+00  Euglena gracilis
  8ova-assembly1_AR  TM=3.489E-01  e=5.561E+00  Trypanosoma brucei brucei
  6zu5-assembly1_SV0  TM=2.907E-01  e=5.202E+00  Paranosema locustae

Solvent-accessible surface area (backbone atoms only — not comparable to full-atom values): 4986 Å² total; per-residue (Å²): 131,62,57,90,48,63,49,81,42,79,42,75,49,91,73,72,73,89,49,95,52,63,41,77,44,72,49,59,38,71,66,35,51,52,52,51,49,56,52,46,70,73,44,48,66,67,51,54,76,72,53,59,88,89,62,36,84,97,42,86,100,42,51,73,65,60,52,51,52,50,52,50,50,55,58,65,73,73,110

Foldseek 3Di:
DPQPAWDWDWAADPDPSVDPHTDIDTHGDPVNVVVVVVVCVVCVVVVVVPDDPLDQPPDPPRDPVVNVVVVVVVVVVVD

pLDDT: mean 93.26, std 5.34, range [65.62, 98.25]

Sequence (79 aa):
MDWKEGYLVKIPKRGDLSKRDYRGITLLSIPGKVFNRVLLNRMKDAADAQLRDQQAGFREDRSCTDQIATLRNIVEQSI

Mean predicted aligned error: 4.89 Å